Protein AF-A0A1F6X669-F1 (afdb_monomer)

Secondary structure (DSSP, 8-state):
------EEEETTEEEEESSTT-HHHHHHHHHHHHTS-HHHHHHHHHHHHHT--TTEEEEETTEEEEE-TTS-EEEEE--

Nearest PDB structures (foldseek):
  5c68-assembly1_A  TM=5.060E-01  e=2.082E+00  Thermomonospora curvata DSM 43183
  6xa0-assembly1_A  TM=4.955E-01  e=2.726E+00  Thermomonospora curvata DSM 43183
  5x6z-assembly1_D  TM=6.080E-01  e=4.084E+00  Rice dwarf virus (isolate O)

Foldseek 3Di:
DPPPDAFDAAPNATEGEPDPPPPVVVVVSVCSRPPDDPVVVCVVLVVLVVVVDQFPWDDDPQKIWGAHPVRHIYIDGHD

Solvent-accessible 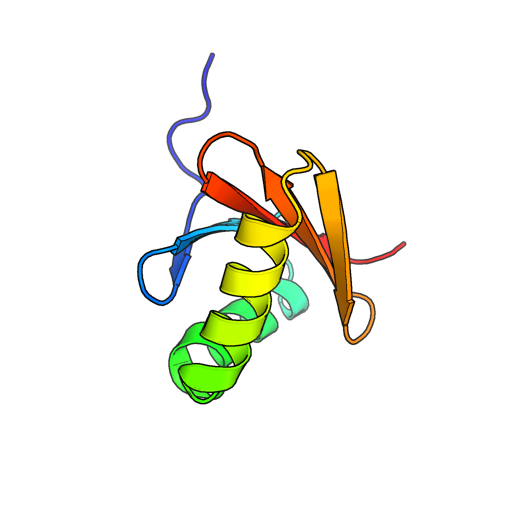surface area (backbone atoms only — not comparable to full-atom values): 4722 Å² total; per-residue (Å²): 134,84,84,86,82,63,67,45,79,46,98,89,38,44,34,29,54,73,50,79,84,36,66,67,57,49,47,51,51,49,37,58,67,74,66,49,56,70,65,60,56,49,50,53,53,49,49,47,64,68,65,74,40,68,66,39,73,46,79,55,97,58,31,37,36,32,36,43,85,88,66,36,35,38,39,38,76,62,130

Radius of gyration: 11.99 Å; Cα contacts (8 Å, |Δi|>4): 99; chains: 1; bounding box: 29×27×29 Å

Sequence (79 aa):
MEEQGDFEQVHGFNIKLHDRDSKTLQGVIHDWKHNMGEKDLNRLLRNARHAGSDGFHMEDHGIITTHHSDGSYTIRKKS

Mean predicted aligned error: 7.61 Å

Structure (mmCIF, N/CA/C/O backbone):
data_AF-A0A1F6X669-F1
#
_entry.id   AF-A0A1F6X669-F1
#
loop_
_atom_site.group_PDB
_atom_site.id
_atom_site.type_symbol
_atom_site.label_atom_id
_atom_site.label_alt_id
_atom_site.label_comp_id
_atom_site.label_asym_id
_atom_site.label_entity_id
_atom_site.label_seq_id
_atom_site.pdbx_PDB_ins_code
_atom_site.Cartn_x
_atom_si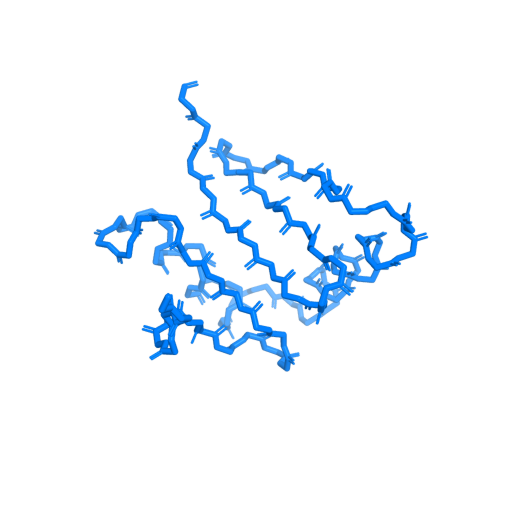te.Cartn_y
_atom_site.Cartn_z
_atom_site.occupancy
_atom_site.B_iso_or_equiv
_atom_site.auth_seq_id
_atom_site.auth_comp_id
_atom_site.auth_asym_id
_atom_site.auth_atom_id
_atom_site.pdbx_PDB_model_num
ATOM 1 N N . MET A 1 1 ? -15.012 14.086 -10.076 1.00 34.56 1 MET A N 1
ATOM 2 C CA . MET A 1 1 ? -14.292 14.817 -9.017 1.00 34.56 1 MET A CA 1
ATOM 3 C C . MET A 1 1 ? -13.150 13.915 -8.604 1.00 34.56 1 MET A C 1
ATOM 5 O O . MET A 1 1 ? -13.430 12.820 -8.142 1.00 34.56 1 MET A O 1
ATOM 9 N N . GLU A 1 2 ? -11.907 14.292 -8.897 1.00 37.53 2 GLU A N 1
ATOM 10 C CA . GLU A 1 2 ? -10.741 13.553 -8.403 1.00 37.53 2 GLU A CA 1
ATOM 11 C C . GLU A 1 2 ? -10.607 13.839 -6.907 1.00 37.53 2 GLU A C 1
ATOM 13 O O . GLU A 1 2 ? -10.444 14.993 -6.509 1.00 37.53 2 GLU A O 1
ATOM 18 N N . GLU A 1 3 ? -10.732 12.804 -6.077 1.00 44.19 3 GLU A N 1
ATOM 19 C CA . GLU A 1 3 ? -10.439 12.881 -4.646 1.00 44.19 3 GLU A CA 1
ATOM 20 C C . GLU A 1 3 ? -8.934 13.111 -4.455 1.00 44.19 3 GLU A C 1
ATOM 22 O O . GLU A 1 3 ? -8.145 12.182 -4.281 1.00 44.19 3 GLU A O 1
ATOM 27 N N . GLN A 1 4 ? -8.518 14.376 -4.510 1.00 44.72 4 GLN A N 1
ATOM 28 C CA . GLN A 1 4 ? -7.227 14.805 -3.991 1.00 44.72 4 GLN A CA 1
ATOM 29 C C . GLN A 1 4 ? -7.279 14.741 -2.462 1.00 44.72 4 GLN A C 1
ATOM 31 O O . GLN A 1 4 ? -7.708 15.692 -1.814 1.00 44.72 4 GLN A O 1
ATOM 36 N N . GLY A 1 5 ? -6.842 13.623 -1.879 1.00 54.38 5 GLY A N 1
ATOM 37 C CA . GLY A 1 5 ? -6.492 13.597 -0.458 1.00 54.38 5 GLY A CA 1
ATOM 38 C C . GLY A 1 5 ? -6.692 12.279 0.276 1.00 54.38 5 GLY A C 1
ATOM 39 O O . GLY A 1 5 ? -7.417 12.274 1.258 1.00 54.38 5 GLY A O 1
ATOM 40 N N . ASP A 1 6 ? -6.024 11.192 -0.127 1.00 72.75 6 ASP A N 1
ATOM 41 C CA . ASP A 1 6 ? -6.045 9.937 0.657 1.00 72.75 6 ASP A CA 1
ATOM 42 C C . ASP A 1 6 ? -4.774 9.077 0.550 1.00 72.75 6 ASP A C 1
ATOM 44 O O . ASP A 1 6 ? -4.765 7.904 0.926 1.00 72.75 6 ASP A O 1
ATOM 48 N N . PHE A 1 7 ? -3.683 9.643 0.034 1.00 74.81 7 PHE A N 1
ATOM 49 C CA . PHE A 1 7 ? -2.426 8.914 -0.102 1.00 74.81 7 PHE A CA 1
ATOM 50 C C . PHE A 1 7 ? -1.487 9.214 1.067 1.00 74.81 7 PHE A C 1
ATOM 52 O O . PHE A 1 7 ? -1.237 10.370 1.409 1.00 74.81 7 PHE A O 1
ATOM 59 N N . GLU A 1 8 ? -0.926 8.161 1.648 1.00 86.06 8 GLU A N 1
ATOM 60 C CA . GLU A 1 8 ? 0.196 8.213 2.572 1.00 86.06 8 GLU A CA 1
ATOM 61 C C . GLU A 1 8 ? 1.505 7.961 1.823 1.00 86.06 8 GLU A C 1
ATOM 63 O O . GLU A 1 8 ? 1.595 7.056 0.992 1.00 86.06 8 GLU A O 1
ATOM 68 N N . GLN A 1 9 ? 2.541 8.740 2.141 1.00 85.06 9 GLN A N 1
ATOM 69 C CA . GLN A 1 9 ? 3.864 8.531 1.566 1.00 85.06 9 GLN A CA 1
ATOM 70 C C . GLN A 1 9 ? 4.662 7.525 2.405 1.00 85.06 9 GLN A C 1
ATOM 72 O O . GLN A 1 9 ? 4.848 7.710 3.611 1.00 85.06 9 GLN A O 1
ATOM 77 N N . VAL A 1 10 ? 5.145 6.461 1.763 1.00 83.44 10 VAL A N 1
ATOM 78 C CA . VAL A 1 10 ? 5.964 5.403 2.374 1.00 83.44 10 VAL A CA 1
ATOM 79 C C . VAL A 1 10 ? 7.188 5.192 1.494 1.00 83.44 10 VAL A C 1
ATOM 81 O O . VAL A 1 10 ? 7.048 4.760 0.356 1.00 83.44 10 VAL A O 1
ATOM 84 N N . HIS A 1 11 ? 8.384 5.536 1.985 1.00 78.69 11 HIS A N 1
ATOM 85 C CA . HIS A 1 11 ? 9.653 5.391 1.243 1.00 78.69 11 HIS A CA 1
ATOM 86 C C . HIS A 1 11 ? 9.617 5.963 -0.192 1.00 78.69 11 HIS A C 1
ATOM 88 O O . HIS A 1 11 ? 10.176 5.391 -1.122 1.00 78.69 11 HIS A O 1
ATOM 94 N N . GLY A 1 12 ? 8.927 7.095 -0.383 1.00 78.44 12 GLY A N 1
ATOM 95 C CA . GLY A 1 12 ? 8.787 7.762 -1.686 1.00 78.44 12 GLY A CA 1
ATOM 96 C C . GLY A 1 12 ? 7.647 7.245 -2.574 1.00 78.44 12 GLY A C 1
ATOM 97 O O . GLY A 1 12 ? 7.432 7.802 -3.648 1.00 78.44 12 GLY A O 1
ATOM 98 N N . PHE A 1 13 ? 6.890 6.2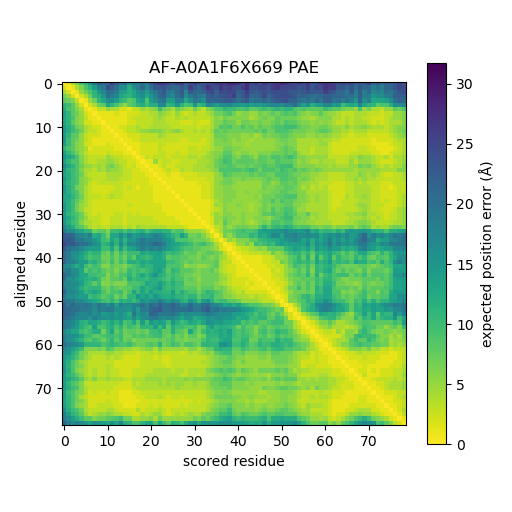42 -2.128 1.00 80.56 13 PHE A N 1
ATOM 99 C CA . PHE A 1 13 ? 5.723 5.705 -2.829 1.00 80.56 13 PHE A CA 1
ATOM 100 C C . PHE A 1 13 ? 4.417 6.269 -2.263 1.00 80.56 13 PHE A C 1
ATOM 102 O O . PHE A 1 13 ? 4.300 6.467 -1.054 1.00 80.56 13 PHE A O 1
ATOM 109 N N . ASN A 1 14 ? 3.430 6.493 -3.136 1.00 87.12 14 ASN A N 1
ATOM 110 C CA . ASN A 1 14 ? 2.093 6.954 -2.758 1.00 87.12 14 ASN A CA 1
ATOM 111 C C . ASN A 1 14 ? 1.184 5.748 -2.511 1.00 87.12 14 ASN A C 1
ATOM 113 O O . ASN A 1 14 ? 0.937 4.971 -3.434 1.00 87.12 14 ASN A O 1
ATOM 117 N N . ILE A 1 15 ? 0.677 5.595 -1.288 1.00 86.38 15 ILE A N 1
ATOM 118 C CA . ILE A 1 15 ? -0.150 4.450 -0.894 1.00 86.38 15 ILE A CA 1
ATOM 119 C C . ILE A 1 15 ? -1.508 4.924 -0.381 1.00 86.38 15 ILE A C 1
ATOM 121 O O . ILE A 1 15 ? -1.577 5.684 0.577 1.00 86.38 15 ILE A O 1
ATOM 125 N N . LYS A 1 16 ? -2.595 4.450 -0.992 1.00 88.62 16 LYS A N 1
ATOM 126 C CA . LYS A 1 16 ? -3.970 4.659 -0.528 1.00 88.62 16 LYS A CA 1
ATOM 127 C C . LYS A 1 16 ? -4.426 3.484 0.328 1.00 88.62 16 LYS A C 1
ATOM 129 O O . LYS A 1 16 ? -4.314 2.322 -0.073 1.00 88.62 16 LYS A O 1
ATOM 134 N N . LEU A 1 17 ? -4.996 3.787 1.488 1.00 87.88 17 LEU A N 1
ATOM 135 C CA . LEU A 1 17 ? -5.730 2.810 2.285 1.00 87.88 17 LEU A CA 1
ATOM 136 C C . LEU A 1 17 ? -7.154 2.689 1.745 1.00 87.88 17 LEU A C 1
ATOM 138 O O . LEU A 1 17 ? -7.837 3.696 1.593 1.00 87.88 17 LEU A O 1
ATOM 142 N N . HIS A 1 18 ? -7.624 1.469 1.476 1.00 86.19 18 HIS A N 1
ATOM 143 C CA . HIS A 1 18 ? -9.025 1.270 1.092 1.00 86.19 18 HIS A CA 1
ATOM 144 C C . HIS A 1 18 ? -9.996 1.586 2.243 1.00 86.19 18 HIS A C 1
ATOM 146 O O . HIS A 1 18 ? -11.101 2.057 2.001 1.00 86.19 18 HIS A O 1
ATOM 152 N N . ASP A 1 19 ? -9.561 1.355 3.483 1.00 84.88 19 ASP A N 1
ATOM 153 C CA . ASP A 1 19 ? -10.255 1.730 4.716 1.00 84.88 19 ASP A CA 1
ATOM 15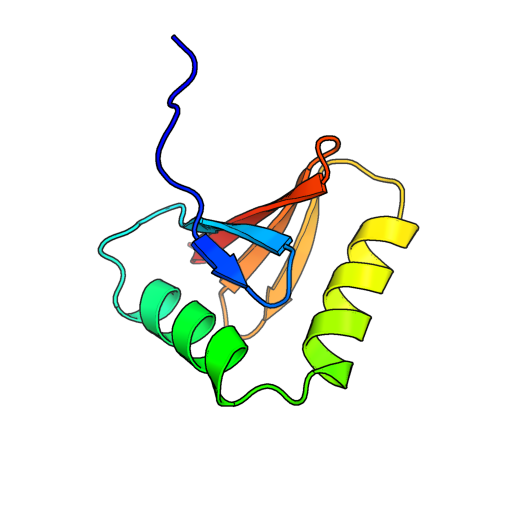4 C C . ASP A 1 19 ? -9.254 2.458 5.622 1.00 84.88 19 ASP A C 1
ATOM 156 O O . ASP A 1 19 ? -8.347 1.847 6.195 1.00 84.88 19 ASP A O 1
ATOM 160 N N . ARG A 1 20 ? -9.386 3.783 5.707 1.00 80.56 20 ARG A N 1
ATOM 161 C CA . ARG A 1 20 ? -8.444 4.643 6.433 1.00 80.56 20 ARG A CA 1
ATOM 162 C C . ARG A 1 20 ? -8.514 4.456 7.945 1.00 80.56 20 ARG A C 1
ATOM 164 O O . ARG A 1 20 ? -7.500 4.647 8.611 1.00 80.56 20 ARG A O 1
ATOM 171 N N . ASP A 1 21 ? -9.659 4.039 8.477 1.00 83.50 21 ASP A N 1
ATOM 172 C CA . ASP A 1 21 ? -9.875 3.849 9.916 1.00 83.50 21 ASP A CA 1
ATOM 173 C C . ASP A 1 21 ? -9.521 2.425 10.377 1.00 83.50 21 ASP A C 1
ATOM 175 O O . ASP A 1 21 ? -9.503 2.111 11.574 1.00 83.50 21 ASP A O 1
ATOM 179 N N . SER A 1 22 ? -9.174 1.544 9.435 1.00 85.62 22 SER A N 1
ATOM 180 C CA . SER A 1 22 ? -8.728 0.191 9.737 1.00 85.62 22 SER A CA 1
ATOM 181 C C . SER A 1 22 ? -7.407 0.193 10.499 1.00 85.62 22 SER A C 1
ATOM 183 O O . SER A 1 22 ? -6.333 0.303 9.908 1.00 85.62 22 SER A O 1
ATOM 185 N N . LYS A 1 23 ? -7.464 -0.089 11.806 1.00 87.25 23 LYS A N 1
ATOM 186 C CA . LYS A 1 23 ? -6.267 -0.281 12.652 1.00 87.25 23 LYS A CA 1
ATOM 187 C C . LYS A 1 23 ? -5.259 -1.269 12.058 1.00 87.25 23 LYS A C 1
ATOM 189 O O . LYS A 1 23 ? -4.059 -1.082 12.199 1.00 87.25 23 LYS A O 1
ATOM 194 N N . THR A 1 24 ? -5.735 -2.311 11.377 1.00 86.19 24 THR A N 1
ATOM 195 C CA . THR A 1 24 ? -4.866 -3.277 10.688 1.00 86.19 24 THR A CA 1
ATOM 196 C C . THR A 1 24 ? -4.106 -2.633 9.529 1.00 86.19 24 THR A C 1
ATOM 198 O O . THR A 1 24 ? -2.904 -2.824 9.427 1.00 86.19 24 THR A O 1
ATOM 201 N N . LEU A 1 25 ? -4.788 -1.868 8.664 1.00 85.50 25 LEU A N 1
ATOM 202 C CA . LEU A 1 25 ? -4.150 -1.227 7.509 1.00 85.50 25 LEU A CA 1
ATOM 203 C C . LEU A 1 25 ? -3.203 -0.111 7.958 1.00 85.50 25 LEU A C 1
ATOM 205 O O . LEU A 1 25 ? -2.095 -0.006 7.442 1.00 85.50 25 LEU A O 1
ATOM 209 N N . GLN A 1 26 ? -3.595 0.649 8.982 1.00 86.56 26 GLN A N 1
ATOM 210 C CA . GLN A 1 26 ? -2.717 1.618 9.635 1.00 86.56 26 GLN A CA 1
ATOM 211 C C . GLN A 1 26 ? -1.479 0.947 10.248 1.00 86.56 26 GLN A C 1
ATOM 213 O O . GLN A 1 26 ? -0.377 1.462 10.096 1.00 86.56 26 GLN A O 1
ATOM 218 N N . GLY A 1 27 ? -1.637 -0.214 10.896 1.00 86.00 27 GLY A N 1
ATOM 219 C CA . GLY A 1 27 ? -0.526 -1.001 11.438 1.00 86.00 27 GLY A CA 1
ATOM 220 C C . GLY A 1 27 ? 0.452 -1.458 10.357 1.00 86.00 27 GLY A C 1
ATOM 221 O O . GLY A 1 27 ? 1.653 -1.287 10.512 1.00 86.00 27 GLY A O 1
ATOM 222 N N . VAL A 1 28 ? -0.061 -1.931 9.218 1.00 82.62 28 VAL A N 1
ATOM 223 C CA . VAL A 1 28 ? 0.762 -2.324 8.061 1.00 82.62 28 VAL A CA 1
ATOM 224 C C . VAL A 1 28 ? 1.558 -1.139 7.518 1.00 82.62 28 VAL A C 1
ATOM 226 O O . VAL A 1 28 ? 2.765 -1.253 7.330 1.00 82.62 28 VAL A O 1
ATOM 229 N N . ILE A 1 29 ? 0.919 0.019 7.312 1.00 84.12 29 ILE A N 1
ATOM 230 C CA . ILE A 1 29 ? 1.631 1.228 6.867 1.00 84.12 29 ILE A CA 1
ATOM 231 C C . ILE A 1 29 ? 2.664 1.671 7.895 1.00 84.12 29 ILE A C 1
ATOM 233 O O . ILE A 1 29 ? 3.781 2.027 7.521 1.00 84.12 29 ILE A O 1
ATOM 237 N N . HIS A 1 30 ? 2.314 1.652 9.179 1.00 86.56 30 HIS A N 1
ATOM 238 C CA . HIS A 1 30 ? 3.240 1.974 10.254 1.00 86.56 30 HIS A CA 1
ATOM 239 C C . HIS A 1 30 ? 4.460 1.042 10.221 1.00 86.56 30 HIS A C 1
ATOM 241 O O . HIS A 1 30 ? 5.594 1.515 10.240 1.00 86.56 30 HIS A O 1
ATOM 247 N N . ASP A 1 31 ? 4.255 -0.265 10.080 1.00 81.50 31 ASP A N 1
ATOM 248 C CA . ASP A 1 31 ? 5.346 -1.232 9.986 1.00 81.50 31 ASP A CA 1
ATOM 249 C C . ASP A 1 31 ? 6.175 -1.051 8.713 1.00 81.50 31 ASP A C 1
ATOM 251 O O . ASP A 1 31 ? 7.397 -1.151 8.759 1.00 81.50 31 ASP A O 1
ATOM 255 N N . TRP A 1 32 ? 5.567 -0.702 7.582 1.00 81.00 32 TRP A N 1
ATOM 256 C CA . TRP A 1 32 ? 6.313 -0.388 6.361 1.00 81.00 32 TRP A CA 1
ATOM 257 C C . TRP A 1 32 ? 7.133 0.897 6.490 1.00 81.00 32 TRP A C 1
ATOM 259 O O . TRP A 1 32 ? 8.233 0.987 5.945 1.00 81.00 32 TRP A O 1
ATOM 269 N N . LYS A 1 33 ? 6.631 1.884 7.239 1.00 82.06 33 LYS A N 1
ATOM 270 C CA . LYS A 1 33 ? 7.352 3.125 7.545 1.00 82.06 33 LYS A CA 1
ATOM 271 C C . LYS A 1 33 ? 8.510 2.901 8.523 1.00 82.06 33 LYS A C 1
ATOM 273 O O . LYS A 1 33 ? 9.546 3.539 8.355 1.00 82.06 33 LYS A O 1
ATOM 278 N N . HIS A 1 34 ? 8.346 2.026 9.520 1.00 80.75 34 HIS A N 1
ATOM 279 C CA . HIS A 1 34 ? 9.248 1.949 10.679 1.00 80.75 34 HIS A CA 1
ATOM 280 C C . HIS A 1 34 ? 10.036 0.638 10.838 1.00 80.75 34 HIS A C 1
ATOM 282 O O . HIS A 1 34 ? 11.141 0.679 11.374 1.00 80.75 34 HIS A O 1
ATOM 288 N N . ASN A 1 35 ? 9.499 -0.506 10.405 1.00 66.56 35 ASN A N 1
ATOM 289 C CA . ASN A 1 35 ? 9.995 -1.844 10.761 1.00 66.56 35 ASN A CA 1
ATOM 290 C C . ASN A 1 35 ? 10.416 -2.716 9.571 1.00 66.56 35 ASN A C 1
ATOM 292 O O . ASN A 1 35 ? 11.266 -3.590 9.740 1.00 66.56 35 ASN A O 1
ATOM 296 N N . MET A 1 36 ? 9.870 -2.512 8.369 1.00 63.84 36 MET A N 1
ATOM 297 C CA . MET A 1 36 ? 10.390 -3.210 7.195 1.00 63.84 36 MET A CA 1
ATOM 298 C C . MET A 1 36 ? 11.726 -2.596 6.804 1.00 63.84 36 MET A C 1
ATOM 300 O O . MET A 1 36 ? 11.813 -1.409 6.487 1.00 63.84 36 MET A O 1
ATOM 304 N N . GLY A 1 37 ? 12.776 -3.419 6.801 1.00 60.41 37 GLY A N 1
ATOM 305 C CA . GLY A 1 37 ? 14.040 -3.031 6.198 1.00 60.41 37 GLY A CA 1
ATOM 306 C C . GLY A 1 37 ? 13.760 -2.532 4.786 1.00 60.41 37 GLY A C 1
ATOM 307 O O . GLY A 1 37 ? 13.093 -3.213 4.010 1.00 60.41 37 GLY A O 1
ATOM 308 N N . GLU A 1 38 ? 14.269 -1.346 4.459 1.00 56.41 38 GLU A N 1
ATOM 309 C CA . GLU A 1 38 ? 14.052 -0.627 3.195 1.00 56.41 38 GLU A CA 1
ATOM 310 C C . GLU A 1 38 ? 14.151 -1.545 1.958 1.00 56.41 38 GLU A C 1
ATOM 312 O O . GLU A 1 38 ? 13.499 -1.319 0.945 1.00 56.41 38 GLU A O 1
ATOM 317 N N . LYS A 1 39 ? 14.949 -2.617 2.053 1.00 60.91 39 LYS A N 1
ATOM 318 C CA . LYS A 1 39 ? 15.158 -3.647 1.032 1.00 60.91 39 LYS A CA 1
ATOM 319 C C . LYS A 1 39 ? 13.932 -4.512 0.730 1.00 60.91 39 LYS A C 1
ATOM 321 O O . LYS A 1 39 ? 13.735 -4.817 -0.443 1.00 60.91 39 LYS A O 1
ATOM 326 N N . ASP A 1 40 ? 13.134 -4.904 1.719 1.00 66.25 40 ASP A N 1
ATOM 327 C CA . ASP A 1 40 ? 12.005 -5.821 1.503 1.00 66.25 40 ASP A CA 1
ATOM 328 C C . ASP A 1 40 ? 10.834 -5.08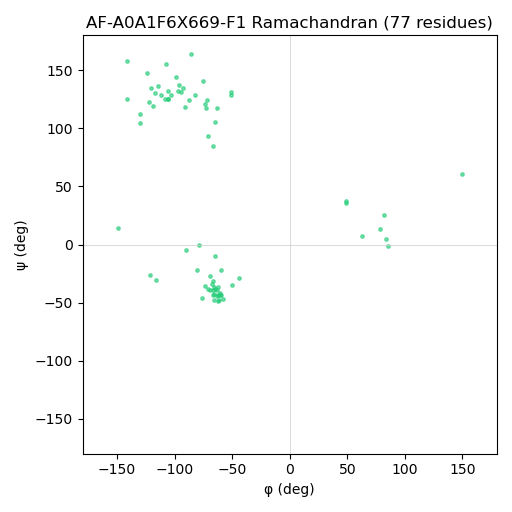9 0.860 1.00 66.25 40 ASP A C 1
ATOM 330 O O . ASP A 1 40 ? 10.342 -5.526 -0.182 1.00 66.25 40 ASP A O 1
ATOM 334 N N . LEU A 1 41 ? 10.492 -3.903 1.371 1.00 68.38 41 LEU A N 1
ATOM 335 C CA . LEU A 1 41 ? 9.498 -3.045 0.736 1.00 68.38 41 LEU A CA 1
ATOM 336 C C . LEU A 1 41 ? 9.962 -2.589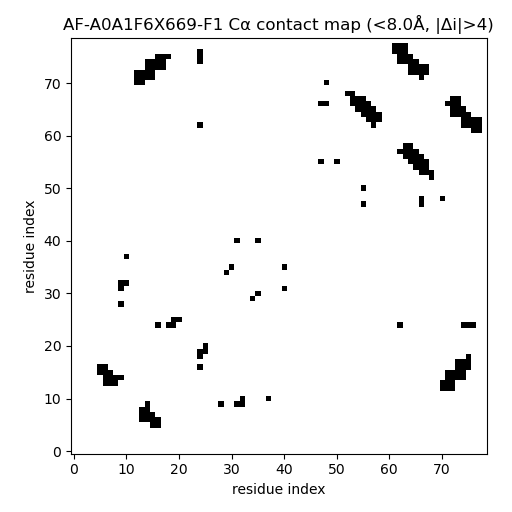 -0.657 1.00 68.38 41 LEU A C 1
ATOM 338 O O . LEU A 1 41 ? 9.205 -2.688 -1.619 1.00 68.38 41 LEU A O 1
ATOM 342 N N . ASN A 1 42 ? 11.220 -2.166 -0.826 1.00 66.12 42 ASN A N 1
ATOM 343 C CA . ASN A 1 42 ? 11.714 -1.808 -2.160 1.00 66.12 42 ASN A CA 1
ATOM 344 C C . ASN A 1 42 ? 11.709 -2.991 -3.125 1.00 66.12 42 ASN A C 1
ATOM 346 O O . ASN A 1 42 ? 11.446 -2.790 -4.307 1.00 66.12 42 ASN A O 1
ATOM 350 N N . ARG A 1 43 ? 12.006 -4.215 -2.675 1.00 71.56 43 ARG A N 1
ATOM 351 C CA . ARG A 1 43 ? 11.946 -5.410 -3.528 1.00 71.56 43 ARG A CA 1
ATOM 352 C C . ARG A 1 43 ? 10.512 -5.697 -3.953 1.00 71.56 43 ARG A C 1
ATO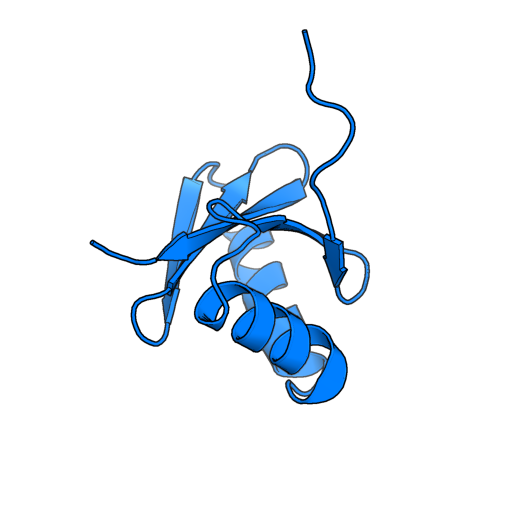M 354 O O . ARG A 1 43 ? 10.263 -5.978 -5.119 1.00 71.56 43 ARG A O 1
ATOM 361 N N . LEU A 1 44 ? 9.585 -5.571 -3.019 1.00 67.00 44 LEU A N 1
ATOM 362 C CA . LEU A 1 44 ? 8.158 -5.775 -3.207 1.00 67.00 44 LEU A CA 1
ATOM 363 C C . LEU A 1 44 ? 7.567 -4.775 -4.209 1.00 67.00 44 LEU A C 1
ATOM 365 O O . LEU A 1 44 ? 6.955 -5.170 -5.201 1.00 67.00 44 LEU A O 1
ATOM 369 N N . LEU A 1 45 ? 7.869 -3.490 -4.029 1.00 70.00 45 LEU A N 1
ATOM 370 C CA . LEU A 1 45 ? 7.417 -2.412 -4.910 1.00 70.00 45 LEU A CA 1
ATOM 371 C C . LEU A 1 45 ? 8.167 -2.414 -6.255 1.00 70.00 45 LEU A C 1
ATOM 373 O O . LEU A 1 45 ? 7.563 -2.186 -7.303 1.00 70.00 45 LEU A O 1
ATOM 377 N N . ARG A 1 46 ? 9.466 -2.762 -6.288 1.00 71.94 46 ARG A N 1
ATOM 378 C CA . ARG A 1 46 ? 10.200 -2.976 -7.554 1.00 71.94 46 ARG A CA 1
ATOM 379 C C . ARG A 1 46 ? 9.629 -4.133 -8.356 1.00 71.94 46 ARG A C 1
ATOM 381 O O . ARG A 1 46 ? 9.588 -4.020 -9.578 1.00 71.94 46 ARG A O 1
ATOM 388 N N . ASN A 1 47 ? 9.232 -5.224 -7.707 1.00 66.81 47 ASN A N 1
ATOM 389 C CA . ASN A 1 47 ? 8.635 -6.367 -8.388 1.00 66.81 47 ASN A CA 1
ATOM 390 C C . ASN A 1 47 ? 7.271 -5.996 -8.976 1.00 66.81 47 ASN A C 1
ATOM 392 O O . ASN A 1 47 ? 7.028 -6.288 -10.142 1.00 66.81 47 ASN A O 1
ATOM 396 N N . ALA A 1 48 ? 6.434 -5.277 -8.222 1.00 63.31 48 ALA A N 1
ATOM 397 C CA . ALA A 1 48 ? 5.154 -4.768 -8.714 1.00 63.31 48 ALA A CA 1
ATOM 398 C C . ALA A 1 48 ? 5.326 -3.823 -9.918 1.00 63.31 48 ALA A C 1
ATOM 400 O O . ALA A 1 48 ? 4.643 -3.967 -10.930 1.00 63.31 48 ALA A O 1
ATOM 401 N N . ARG A 1 49 ? 6.313 -2.919 -9.858 1.00 64.75 49 ARG A N 1
ATOM 402 C CA . ARG A 1 49 ? 6.657 -2.013 -10.963 1.00 64.75 49 ARG A CA 1
ATOM 403 C C . ARG A 1 49 ? 7.184 -2.744 -12.206 1.00 64.75 49 ARG A C 1
ATOM 405 O O . ARG A 1 49 ? 6.870 -2.336 -13.319 1.00 64.75 49 ARG A O 1
ATOM 412 N N . HIS A 1 50 ? 7.982 -3.803 -12.042 1.00 66.25 50 HIS A N 1
ATOM 413 C CA . HIS A 1 50 ? 8.515 -4.592 -13.166 1.00 66.25 50 HIS A CA 1
ATOM 414 C C . HIS A 1 50 ? 7.520 -5.605 -13.734 1.00 66.25 50 HIS A C 1
ATOM 416 O O . HIS A 1 50 ? 7.666 -5.994 -14.889 1.00 66.25 50 HIS A O 1
ATOM 422 N N . ALA A 1 51 ? 6.504 -6.012 -12.968 1.00 59.47 51 ALA A N 1
ATOM 423 C CA . ALA A 1 51 ? 5.453 -6.910 -13.444 1.00 59.47 51 ALA A CA 1
ATOM 424 C C . ALA A 1 51 ? 4.596 -6.289 -14.565 1.00 59.47 51 ALA A C 1
ATOM 426 O O . ALA A 1 51 ? 3.803 -7.000 -15.182 1.00 59.47 51 ALA A O 1
ATOM 427 N N . GLY A 1 52 ? 4.757 -4.984 -14.841 1.00 52.12 52 GLY A N 1
ATOM 428 C CA . GLY A 1 52 ? 4.273 -4.310 -16.052 1.00 52.12 52 GLY A CA 1
ATOM 429 C C . GLY A 1 52 ? 2.755 -4.307 -16.235 1.00 52.12 52 GLY A C 1
ATOM 430 O O . GLY A 1 52 ? 2.269 -3.898 -17.285 1.00 52.12 52 GLY A O 1
ATOM 431 N N . SER A 1 53 ? 2.009 -4.771 -15.237 1.00 53.50 53 SER A N 1
ATOM 432 C CA . SER A 1 53 ? 0.570 -4.965 -15.295 1.00 53.50 53 SER A CA 1
ATOM 433 C C . SER A 1 53 ? -0.088 -4.083 -14.249 1.00 53.50 53 SER A C 1
ATOM 435 O O . SER A 1 53 ? 0.176 -4.189 -13.049 1.00 53.50 53 SER A O 1
ATOM 437 N N . ASP A 1 54 ? -0.935 -3.184 -14.739 1.00 59.78 54 ASP A N 1
ATOM 438 C CA . ASP A 1 54 ? -1.966 -2.555 -13.929 1.00 59.78 54 ASP A CA 1
ATOM 439 C C . ASP A 1 54 ? -2.753 -3.659 -13.207 1.00 59.78 54 ASP A C 1
ATOM 441 O O . ASP A 1 54 ? -3.106 -4.677 -13.813 1.00 59.78 54 ASP A O 1
ATOM 445 N N . GLY A 1 55 ? -2.948 -3.522 -11.898 1.00 60.69 55 GLY A N 1
ATOM 446 C CA . GLY A 1 55 ? -3.601 -4.569 -11.120 1.00 60.69 55 GLY A CA 1
ATOM 447 C C . GLY A 1 55 ? -2.688 -5.724 -10.690 1.00 60.69 55 GLY A C 1
ATOM 448 O O . GLY A 1 55 ? -3.188 -6.823 -10.447 1.00 60.69 55 GLY A O 1
ATOM 449 N N . PHE A 1 56 ? -1.370 -5.530 -10.563 1.00 67.38 56 PHE A N 1
ATOM 450 C CA . PHE A 1 56 ? -0.531 -6.511 -9.861 1.00 67.38 56 PHE A CA 1
ATOM 451 C C . PHE A 1 56 ? -0.968 -6.599 -8.394 1.00 67.38 56 PHE A C 1
ATOM 453 O O . PHE A 1 56 ? -0.886 -5.609 -7.666 1.00 67.38 56 PHE A O 1
ATOM 460 N N . HIS A 1 57 ? -1.434 -7.780 -7.978 1.00 68.94 57 HIS A N 1
ATOM 461 C CA . HIS A 1 57 ? -1.895 -8.048 -6.621 1.00 68.94 57 HIS A CA 1
ATOM 462 C C . HIS A 1 57 ? -0.837 -8.831 -5.858 1.00 68.94 57 HIS A C 1
ATOM 464 O O . HIS A 1 57 ? -0.404 -9.897 -6.293 1.00 68.94 57 HIS A O 1
ATOM 470 N N . MET A 1 58 ? -0.484 -8.339 -4.682 1.00 70.56 58 MET A N 1
ATOM 471 C CA . MET A 1 58 ? 0.296 -9.098 -3.725 1.00 70.56 58 MET A CA 1
ATOM 472 C C . MET A 1 58 ? -0.523 -9.314 -2.463 1.00 70.56 58 MET A C 1
ATOM 474 O O . MET A 1 58 ? -1.086 -8.363 -1.925 1.00 70.56 58 MET A O 1
ATOM 478 N N . GLU A 1 59 ? -0.577 -10.561 -2.010 1.00 70.00 59 GLU A N 1
ATOM 479 C CA . GLU A 1 59 ? -1.238 -10.946 -0.772 1.00 70.00 59 GLU A CA 1
ATOM 480 C C . GLU A 1 59 ? -0.198 -11.248 0.305 1.00 70.00 59 GLU 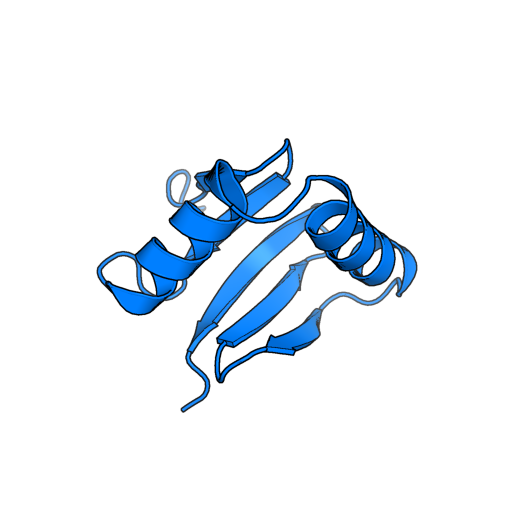A C 1
ATOM 482 O O . GLU A 1 59 ? 0.678 -12.084 0.098 1.00 70.00 59 GLU A O 1
ATOM 487 N N . ASP A 1 60 ? -0.316 -10.584 1.450 1.00 67.94 60 ASP A N 1
ATOM 488 C CA . ASP A 1 60 ? 0.494 -10.853 2.633 1.00 67.94 60 ASP A CA 1
ATOM 489 C C . ASP A 1 60 ? -0.377 -10.737 3.887 1.00 67.94 60 ASP A C 1
ATOM 491 O O . ASP A 1 60 ? -1.064 -9.736 4.077 1.00 67.94 60 ASP A O 1
ATOM 495 N N . HIS A 1 61 ? -0.417 -11.783 4.717 1.00 66.81 61 HIS A N 1
ATOM 496 C CA . HIS A 1 61 ? -1.205 -11.817 5.960 1.00 66.81 61 HIS A CA 1
ATOM 497 C C . HIS A 1 61 ? -2.681 -11.359 5.832 1.00 66.81 61 HIS A C 1
ATOM 499 O O . HIS A 1 61 ? -3.238 -10.740 6.739 1.00 66.81 61 HIS A O 1
ATOM 505 N N . GLY A 1 62 ? -3.342 -11.666 4.709 1.00 76.81 62 GLY A N 1
ATOM 506 C CA . GLY A 1 62 ? -4.726 -11.245 4.450 1.00 76.81 62 GLY A CA 1
ATOM 507 C C . GLY A 1 62 ? -4.867 -9.785 4.004 1.00 76.81 62 GLY A C 1
ATOM 508 O O . GLY A 1 62 ? -5.977 -9.258 3.980 1.00 76.81 62 GLY A O 1
ATOM 509 N N . ILE A 1 63 ? -3.769 -9.126 3.634 1.00 82.19 63 ILE A N 1
ATOM 510 C CA . ILE A 1 63 ? -3.738 -7.801 3.015 1.00 82.19 63 ILE A CA 1
ATOM 511 C C . ILE A 1 63 ? -3.400 -7.951 1.543 1.00 82.19 63 ILE A C 1
ATOM 513 O O . ILE A 1 63 ? -2.449 -8.632 1.182 1.00 82.19 63 ILE A O 1
ATOM 517 N N . ILE A 1 64 ? -4.175 -7.288 0.695 1.00 84.62 64 ILE A N 1
ATOM 518 C CA . ILE A 1 64 ? -3.956 -7.228 -0.742 1.00 84.62 64 ILE A CA 1
ATOM 519 C C . ILE A 1 64 ? -3.419 -5.843 -1.081 1.00 84.62 64 ILE A C 1
ATOM 521 O O . ILE A 1 64 ? -4.062 -4.842 -0.767 1.00 84.62 64 ILE A O 1
ATOM 525 N N . THR A 1 65 ? -2.274 -5.804 -1.753 1.00 83.81 65 THR A N 1
ATOM 526 C CA . THR A 1 65 ? -1.668 -4.591 -2.308 1.00 83.81 65 THR A CA 1
ATOM 527 C C . THR A 1 65 ? -1.795 -4.611 -3.820 1.00 83.81 65 THR A C 1
ATOM 529 O O . THR A 1 65 ? -1.357 -5.571 -4.450 1.00 83.81 65 THR A O 1
ATOM 532 N N . THR A 1 66 ? -2.374 -3.562 -4.391 1.00 84.56 66 THR A N 1
ATOM 533 C CA . THR A 1 66 ? -2.552 -3.381 -5.832 1.00 84.56 66 THR A CA 1
ATOM 534 C C . THR A 1 66 ? -1.677 -2.231 -6.311 1.00 84.56 66 THR A C 1
ATOM 536 O O . THR A 1 66 ? -1.743 -1.148 -5.735 1.00 84.56 66 THR A O 1
ATOM 539 N N . HIS A 1 67 ? -0.873 -2.459 -7.349 1.00 84.19 67 HIS A N 1
ATOM 540 C CA . HIS A 1 67 ? -0.134 -1.406 -8.052 1.00 84.19 67 HIS A CA 1
ATOM 541 C C . HIS A 1 67 ? -0.942 -0.886 -9.243 1.00 84.19 67 HIS A C 1
ATOM 543 O O . HIS A 1 67 ? -1.478 -1.685 -10.016 1.00 84.19 67 HIS A O 1
ATOM 549 N N . HIS A 1 68 ? -0.985 0.436 -9.388 1.00 80.75 68 HIS A N 1
ATOM 550 C CA . HIS A 1 68 ? -1.708 1.132 -10.450 1.00 80.75 68 HIS A CA 1
ATOM 551 C C . HIS A 1 68 ? -0.744 1.726 -11.476 1.00 80.75 68 HIS A C 1
ATOM 553 O O . HIS A 1 68 ? 0.407 2.041 -11.168 1.00 80.75 68 HIS A O 1
ATOM 559 N N . SER A 1 69 ? -1.212 1.927 -12.708 1.00 78.00 69 SER A N 1
ATOM 560 C CA . SER A 1 69 ? -0.388 2.482 -13.795 1.00 78.00 69 SER A CA 1
ATOM 561 C C . SER A 1 69 ? 0.180 3.885 -13.528 1.00 78.00 69 SER A C 1
ATOM 56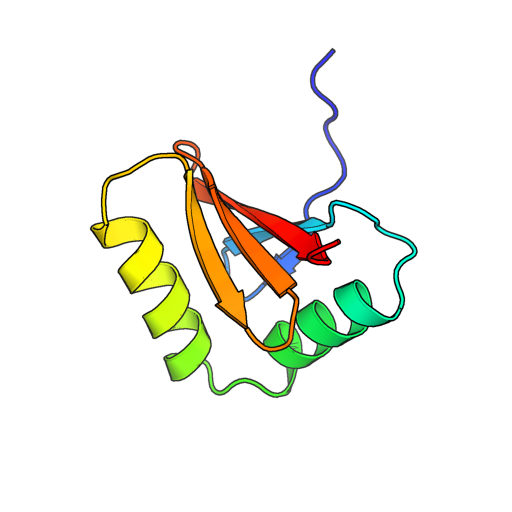3 O O . SER A 1 69 ? 1.171 4.270 -14.148 1.00 78.00 69 SER A O 1
ATOM 565 N N . ASP A 1 70 ? -0.430 4.653 -12.620 1.00 80.56 70 ASP A N 1
ATOM 566 C CA . ASP A 1 70 ? 0.038 5.983 -12.201 1.00 80.56 70 ASP A CA 1
ATOM 567 C C . ASP A 1 70 ? 1.208 5.933 -11.193 1.00 80.56 70 ASP A C 1
ATOM 569 O O . ASP A 1 70 ? 1.734 6.969 -10.785 1.00 80.56 70 ASP A O 1
ATOM 573 N N . GLY A 1 71 ? 1.646 4.729 -10.810 1.00 76.88 71 GLY A N 1
ATOM 574 C CA . GLY A 1 71 ? 2.721 4.498 -9.847 1.00 76.88 71 GLY A CA 1
ATOM 575 C C . GLY A 1 71 ? 2.274 4.553 -8.385 1.00 76.88 71 GLY A C 1
ATOM 576 O O . GLY A 1 71 ? 3.125 4.458 -7.494 1.00 76.88 71 GLY A O 1
ATOM 577 N N . SER A 1 72 ? 0.973 4.705 -8.124 1.00 84.81 72 SER A N 1
ATOM 578 C CA . SER A 1 72 ? 0.393 4.599 -6.788 1.00 84.81 72 SER A CA 1
ATOM 579 C C . SER A 1 72 ? 0.060 3.150 -6.421 1.00 84.81 72 SER A C 1
ATOM 581 O O . SER A 1 72 ? 0.004 2.247 -7.261 1.00 84.81 72 SER A O 1
ATOM 583 N N . TYR A 1 73 ? -0.157 2.924 -5.128 1.00 84.62 73 TYR A N 1
ATOM 584 C CA . TYR A 1 73 ? -0.548 1.632 -4.580 1.00 84.62 73 TYR A CA 1
ATOM 585 C C . TYR A 1 73 ? -1.846 1.768 -3.795 1.00 84.62 73 TYR A C 1
ATOM 587 O O . TYR A 1 73 ? -2.097 2.788 -3.159 1.00 84.62 73 TYR A O 1
ATOM 595 N N . THR A 1 74 ? -2.670 0.727 -3.789 1.00 87.38 74 THR A N 1
ATOM 596 C CA . THR A 1 74 ? -3.803 0.609 -2.864 1.00 87.38 74 THR A CA 1
ATOM 597 C C . THR A 1 74 ? -3.646 -0.633 -2.018 1.00 87.38 74 THR A C 1
ATOM 599 O O . THR A 1 74 ? -3.368 -1.702 -2.555 1.00 87.38 74 THR A O 1
ATOM 602 N N . ILE A 1 75 ? -3.869 -0.509 -0.712 1.00 86.56 75 ILE A N 1
ATOM 603 C CA . ILE A 1 75 ? -3.915 -1.656 0.192 1.00 86.56 75 ILE A CA 1
ATOM 604 C C . ILE A 1 75 ? -5.309 -1.851 0.781 1.00 86.56 75 ILE A C 1
ATOM 606 O O . ILE A 1 75 ? -5.980 -0.898 1.183 1.00 86.56 75 ILE A O 1
ATOM 610 N N . ARG A 1 76 ? -5.756 -3.106 0.825 1.00 87.94 76 ARG A N 1
ATOM 611 C CA . ARG A 1 76 ? -7.069 -3.511 1.342 1.00 87.94 76 ARG A CA 1
ATOM 612 C C . ARG A 1 76 ? -6.979 -4.821 2.110 1.00 87.94 76 ARG A C 1
ATOM 614 O O . ARG A 1 76 ? -6.081 -5.621 1.871 1.00 87.94 76 ARG A O 1
ATOM 621 N N . LYS A 1 77 ? -7.941 -5.075 2.993 1.00 83.88 77 LYS A N 1
ATOM 622 C CA . LYS A 1 77 ? -8.112 -6.395 3.611 1.00 83.88 77 LYS A CA 1
ATOM 623 C C . LYS A 1 77 ? -8.742 -7.360 2.610 1.00 83.88 77 LYS A C 1
ATOM 625 O O . LYS A 1 77 ? -9.639 -6.973 1.860 1.00 83.88 77 LYS A O 1
ATOM 630 N N . LYS A 1 78 ? -8.287 -8.606 2.613 1.00 79.69 78 LYS A N 1
ATOM 631 C CA . LYS A 1 78 ? -8.958 -9.724 1.957 1.00 79.69 78 LYS A CA 1
ATOM 632 C C . LYS A 1 78 ? -10.214 -10.055 2.765 1.00 79.69 78 LYS A C 1
ATOM 634 O O . LYS A 1 78 ? -10.131 -10.207 3.983 1.00 79.69 78 LYS A O 1
ATOM 639 N N . SER A 1 79 ? -11.361 -10.052 2.092 1.00 67.06 79 SER A N 1
ATOM 640 C CA . SER A 1 79 ? -12.654 -10.447 2.663 1.00 67.06 79 SER A CA 1
ATOM 641 C C . SER A 1 79 ? -12.740 -11.952 2.871 1.00 67.06 79 SER A C 1
ATOM 643 O O . SER A 1 79 ? -12.108 -12.685 2.075 1.00 67.06 79 SER A O 1
#

pLDDT: mean 74.15, std 12.64, range [34.56, 88.62]

Organism: NCBI:txid1801772